Protein AF-K2CW86-F1 (afdb_monomer_lite)

Sequence (152 aa):
MSHNAYQLPVGRPKPGEPAALVVPKDLTIKNYIDAGSAIVAYAYAEHGSEETRLIAYYESNRFGAENMQTFEDMAYHAYSRMSTKYPTVAQTMADISDFVVVGAVTQDGIMFEDCPELQAWLNLRPGMPVRSEILSQKRKLAQLCQYGHNEP

Structure (mmCIF, N/CA/C/O backbone):
data_AF-K2CW86-F1
#
_entry.id   AF-K2CW86-F1
#
loop_
_atom_site.group_PDB
_atom_site.id
_atom_site.type_symbol
_atom_site.label_atom_id
_atom_site.label_alt_id
_atom_site.label_comp_id
_atom_site.label_asym_id
_atom_site.label_entity_id
_atom_site.label_seq_id
_atom_site.pdbx_PDB_ins_code
_atom_site.Cartn_x
_atom_site.Cartn_y
_atom_site.Cartn_z
_atom_site.occupancy
_atom_site.B_iso_or_equiv
_atom_site.auth_seq_id
_atom_site.auth_comp_id
_atom_site.auth_asym_id
_atom_site.auth_atom_id
_atom_site.pdbx_PDB_model_num
ATOM 1 N N . MET A 1 1 ? 17.337 17.280 3.580 1.00 33.91 1 MET A N 1
ATOM 2 C CA . MET A 1 1 ? 17.145 16.234 2.555 1.00 33.91 1 MET A CA 1
ATOM 3 C C . MET A 1 1 ? 16.833 14.945 3.296 1.00 33.91 1 MET A C 1
ATOM 5 O O . MET A 1 1 ? 17.746 14.359 3.869 1.00 33.91 1 MET A O 1
ATOM 9 N N . SER A 1 2 ? 15.548 14.600 3.430 1.00 36.62 2 SER A N 1
ATOM 10 C CA . SER A 1 2 ? 15.143 13.375 4.130 1.00 36.62 2 SER A CA 1
ATOM 11 C C . SER A 1 2 ? 15.567 12.180 3.283 1.00 36.62 2 SER A C 1
ATOM 13 O O . SER A 1 2 ? 15.188 12.094 2.116 1.00 36.62 2 SER A O 1
ATOM 15 N N . HIS A 1 3 ? 16.427 11.326 3.830 1.00 40.66 3 HIS A N 1
ATOM 16 C CA . HIS A 1 3 ? 16.796 10.068 3.196 1.00 40.66 3 HIS A CA 1
ATOM 17 C C . HIS A 1 3 ? 15.637 9.110 3.433 1.00 40.66 3 HIS A C 1
ATOM 19 O O . HIS A 1 3 ? 15.424 8.693 4.565 1.00 40.66 3 HIS A O 1
ATOM 25 N N . ASN A 1 4 ? 14.881 8.802 2.384 1.00 49.94 4 ASN A N 1
ATOM 26 C CA . ASN A 1 4 ? 13.846 7.782 2.446 1.00 49.94 4 ASN A CA 1
ATOM 27 C C . ASN A 1 4 ? 14.552 6.436 2.694 1.00 49.94 4 ASN A C 1
ATOM 29 O O . ASN A 1 4 ? 15.242 5.930 1.809 1.00 49.94 4 ASN A O 1
ATOM 33 N N . ALA A 1 5 ? 14.504 5.923 3.927 1.00 59.31 5 ALA A N 1
ATOM 34 C CA . ALA A 1 5 ? 15.320 4.780 4.354 1.00 59.31 5 ALA A CA 1
ATOM 35 C C . ALA A 1 5 ? 14.812 3.430 3.809 1.00 59.31 5 ALA A C 1
ATOM 37 O O . ALA A 1 5 ? 15.454 2.397 4.010 1.00 59.31 5 ALA A O 1
ATOM 38 N N . TYR A 1 6 ? 13.662 3.435 3.131 1.00 69.12 6 TYR A N 1
ATOM 39 C CA . TYR A 1 6 ? 12.981 2.255 2.615 1.00 69.12 6 TYR A CA 1
ATOM 40 C C . TYR A 1 6 ? 13.135 2.155 1.099 1.00 69.12 6 TYR A C 1
ATOM 42 O O . TYR A 1 6 ? 12.888 3.109 0.363 1.00 69.12 6 TYR A O 1
ATOM 50 N N . GLN A 1 7 ? 13.519 0.970 0.630 1.00 80.19 7 GLN A N 1
ATOM 51 C CA . GLN A 1 7 ? 13.660 0.676 -0.792 1.00 80.19 7 GLN A CA 1
ATOM 52 C C . GLN A 1 7 ? 12.425 -0.059 -1.315 1.00 80.19 7 GLN A C 1
ATOM 54 O O . GLN A 1 7 ? 11.802 -0.844 -0.598 1.00 80.19 7 GLN A O 1
ATOM 59 N N . LEU A 1 8 ? 12.092 0.168 -2.586 1.00 86.94 8 LEU A N 1
ATOM 60 C CA . LEU A 1 8 ? 11.104 -0.640 -3.290 1.00 86.94 8 LEU A CA 1
ATOM 61 C C . LEU A 1 8 ? 11.763 -1.975 -3.691 1.00 86.94 8 LEU A C 1
ATOM 63 O O . LEU A 1 8 ? 12.688 -1.953 -4.506 1.00 86.94 8 LEU A O 1
ATOM 67 N N . PRO A 1 9 ? 11.330 -3.128 -3.149 1.00 89.62 9 PRO A N 1
ATOM 68 C CA . PRO A 1 9 ? 11.939 -4.415 -3.480 1.00 89.62 9 PRO A CA 1
ATOM 69 C C . PRO A 1 9 ? 11.691 -4.767 -4.947 1.00 89.62 9 PRO A C 1
ATOM 71 O O . PRO A 1 9 ? 10.606 -4.510 -5.465 1.00 89.62 9 PRO A O 1
ATOM 74 N N . VAL A 1 10 ? 12.674 -5.372 -5.617 1.00 89.31 10 VAL A N 1
ATOM 75 C CA . VAL A 1 10 ? 12.537 -5.824 -7.010 1.00 89.31 10 VAL A CA 1
ATOM 76 C C . VAL A 1 10 ? 11.975 -7.241 -7.048 1.00 89.31 10 VAL A C 1
ATOM 78 O O . VAL A 1 10 ? 12.528 -8.161 -6.451 1.00 89.31 10 VAL A O 1
ATOM 81 N N . GLY A 1 11 ? 10.892 -7.425 -7.803 1.00 90.00 11 GLY A N 1
ATOM 82 C CA . GLY A 1 11 ? 10.179 -8.695 -7.890 1.00 90.00 11 GLY A CA 1
ATOM 83 C C . GLY A 1 11 ? 9.214 -8.920 -6.725 1.00 90.00 11 GLY A C 1
ATOM 84 O O . GLY A 1 11 ? 9.261 -8.250 -5.698 1.00 90.00 11 GLY A O 1
ATOM 85 N N . ARG A 1 12 ? 8.279 -9.858 -6.911 1.00 93.38 12 ARG A N 1
ATOM 86 C CA . ARG A 1 12 ? 7.240 -10.136 -5.911 1.00 93.38 12 ARG A CA 1
ATOM 87 C C . ARG A 1 12 ? 7.873 -10.718 -4.636 1.00 93.38 12 ARG A C 1
ATOM 89 O O . ARG A 1 12 ? 8.457 -11.799 -4.745 1.00 93.38 12 ARG A O 1
ATOM 96 N N . PRO A 1 13 ? 7.655 -10.109 -3.457 1.00 93.62 13 PRO A N 1
ATOM 97 C CA . PRO A 1 13 ? 8.101 -10.664 -2.185 1.00 93.62 13 PRO A CA 1
ATOM 98 C C . PRO A 1 13 ? 7.454 -12.022 -1.907 1.00 93.62 13 PRO A C 1
ATOM 100 O O . PRO A 1 13 ? 6.265 -12.217 -2.167 1.00 93.62 13 PRO A O 1
ATOM 103 N N . LYS A 1 14 ? 8.216 -12.963 -1.359 1.00 94.38 14 LYS A N 1
ATOM 104 C CA . LYS A 1 14 ? 7.710 -14.213 -0.771 1.00 94.38 14 LYS A CA 1
ATOM 105 C C . LYS A 1 14 ? 7.286 -13.989 0.688 1.00 94.38 14 LYS A C 1
ATOM 107 O O . LYS A 1 14 ? 7.627 -12.960 1.273 1.00 94.38 14 LYS A O 1
ATOM 112 N N . PRO A 1 15 ? 6.564 -14.936 1.319 1.00 91.81 15 PRO A N 1
ATOM 113 C CA . PRO A 1 15 ? 6.282 -14.850 2.750 1.00 91.81 15 PRO A CA 1
ATOM 114 C C . PRO A 1 15 ? 7.579 -14.692 3.558 1.00 91.81 15 PRO A C 1
ATOM 116 O O . PRO A 1 15 ? 8.519 -15.466 3.378 1.00 91.81 15 PRO A O 1
ATOM 119 N N . GLY A 1 16 ? 7.633 -13.663 4.405 1.00 87.94 16 GLY A N 1
ATOM 120 C CA . GLY A 1 16 ? 8.808 -13.295 5.202 1.00 87.94 16 GLY A CA 1
ATOM 121 C C . GLY A 1 16 ? 9.734 -12.260 4.549 1.00 87.94 16 GLY A C 1
ATOM 122 O O . GLY A 1 16 ? 10.459 -11.572 5.264 1.00 87.94 16 GLY A O 1
ATOM 123 N N . GLU A 1 17 ? 9.682 -12.082 3.226 1.00 91.62 17 GLU A N 1
ATOM 124 C CA . GLU A 1 17 ? 10.410 -11.014 2.527 1.00 91.62 17 GLU A CA 1
ATOM 125 C C . GLU A 1 17 ? 9.639 -9.684 2.625 1.00 91.62 17 GLU A C 1
ATOM 127 O O . GLU A 1 17 ? 8.403 -9.696 2.691 1.00 91.62 17 GLU A O 1
ATOM 132 N N . PRO A 1 18 ? 10.328 -8.530 2.654 1.00 92.38 18 PRO A N 1
ATOM 133 C CA . PRO A 1 18 ? 9.675 -7.232 2.777 1.00 92.38 18 PRO A CA 1
ATOM 134 C C . PRO A 1 18 ? 8.960 -6.808 1.492 1.00 92.38 18 PRO A C 1
ATOM 136 O O . PRO A 1 18 ? 9.463 -7.010 0.391 1.00 92.38 18 PRO A O 1
ATOM 139 N N . ALA A 1 19 ? 7.811 -6.154 1.653 1.00 95.06 19 ALA A N 1
ATOM 140 C CA . ALA A 1 19 ? 7.185 -5.302 0.646 1.00 95.06 19 ALA A CA 1
ATOM 141 C C . ALA A 1 19 ? 7.318 -3.833 1.068 1.00 95.06 19 ALA A C 1
ATOM 143 O O . ALA A 1 19 ? 7.332 -3.533 2.264 1.00 95.06 19 ALA A O 1
ATOM 144 N N . ALA A 1 20 ? 7.370 -2.911 0.110 1.00 95.56 20 ALA A N 1
ATOM 145 C CA . ALA A 1 20 ? 7.332 -1.487 0.426 1.00 95.56 20 ALA A CA 1
ATOM 146 C C . ALA A 1 20 ? 5.911 -1.073 0.808 1.00 95.56 20 ALA A C 1
ATOM 148 O O . ALA A 1 20 ? 4.955 -1.508 0.172 1.00 95.56 20 ALA A O 1
ATOM 149 N N . LEU A 1 21 ? 5.772 -0.202 1.801 1.00 95.06 21 LEU A N 1
ATOM 150 C CA . LEU A 1 21 ? 4.541 0.538 2.048 1.00 95.06 21 LEU A CA 1
ATOM 151 C C . LEU A 1 21 ? 4.618 1.846 1.259 1.00 95.06 21 LEU A C 1
ATOM 153 O O . LEU A 1 21 ? 5.601 2.582 1.381 1.00 95.06 21 LEU A O 1
ATOM 157 N N . VAL A 1 22 ? 3.602 2.130 0.449 1.00 94.69 22 VAL A N 1
ATOM 158 C CA . VAL A 1 22 ? 3.591 3.297 -0.438 1.00 94.69 22 VAL A CA 1
ATOM 159 C C . VAL A 1 22 ? 2.308 4.105 -0.294 1.00 94.69 22 VAL A C 1
ATOM 161 O O . VAL A 1 22 ? 1.274 3.581 0.111 1.00 94.69 22 VAL A O 1
ATOM 164 N N . VAL A 1 23 ? 2.365 5.381 -0.664 1.00 93.44 23 VAL A N 1
ATOM 165 C CA . VAL A 1 23 ? 1.186 6.247 -0.812 1.00 93.44 23 VAL A CA 1
ATOM 166 C C . VAL A 1 23 ? 1.238 6.996 -2.146 1.00 93.44 23 VAL A C 1
ATOM 168 O O . VAL A 1 23 ? 2.337 7.225 -2.661 1.00 93.44 23 VAL A O 1
ATOM 171 N N . PRO A 1 24 ? 0.089 7.380 -2.727 1.00 92.44 24 PRO A N 1
ATOM 172 C CA . PRO A 1 24 ? 0.050 8.239 -3.908 1.00 92.44 24 PRO A CA 1
ATOM 173 C C . PRO A 1 24 ? 0.716 9.596 -3.656 1.00 92.44 24 PRO A C 1
ATOM 175 O O . PRO A 1 24 ? 0.469 10.218 -2.624 1.00 92.44 24 PRO A O 1
ATOM 178 N N . LYS A 1 25 ? 1.501 10.093 -4.619 1.00 89.31 25 LYS A N 1
ATOM 179 C CA . LYS A 1 25 ? 1.936 11.503 -4.644 1.00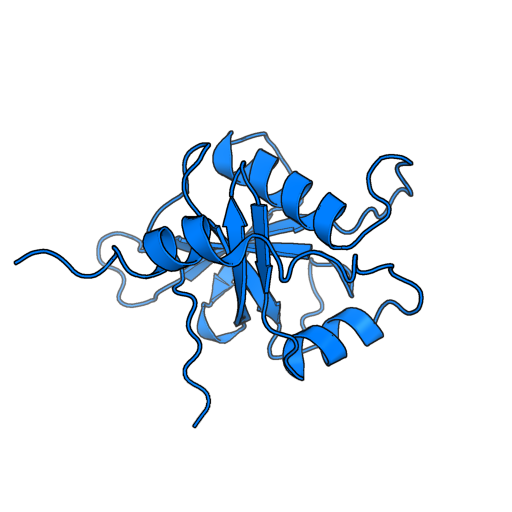 89.31 25 LYS A CA 1
ATOM 180 C C . LYS A 1 25 ? 0.776 12.427 -4.969 1.00 89.31 25 LYS A C 1
ATOM 182 O O . LYS A 1 25 ? 0.607 13.469 -4.342 1.00 89.31 25 LYS A O 1
ATOM 187 N N . ASP A 1 26 ? -0.003 12.037 -5.971 1.00 86.38 26 ASP A N 1
ATOM 188 C CA . ASP A 1 26 ? -1.206 12.745 -6.366 1.00 86.38 26 ASP A CA 1
ATOM 189 C C . ASP A 1 26 ? -2.416 12.132 -5.652 1.00 86.38 26 ASP A C 1
ATOM 191 O O . ASP A 1 26 ? -2.864 11.023 -5.948 1.00 86.38 26 ASP A O 1
ATOM 195 N N . LEU A 1 27 ? -2.967 12.879 -4.697 1.00 78.88 27 LEU A N 1
ATOM 196 C CA . LEU A 1 27 ? -4.158 12.487 -3.939 1.00 78.88 27 LEU A CA 1
ATOM 197 C C . LEU A 1 27 ? -5.430 12.458 -4.804 1.00 78.88 27 LEU A C 1
ATOM 199 O O . LEU A 1 27 ? -6.487 12.030 -4.340 1.00 78.88 27 LEU A O 1
ATOM 203 N N . THR A 1 28 ? -5.341 12.914 -6.055 1.00 69.81 28 THR A N 1
ATOM 204 C CA . THR A 1 28 ? -6.405 12.825 -7.050 1.00 69.81 28 THR A CA 1
ATOM 205 C C . THR A 1 28 ? -6.340 11.558 -7.896 1.00 69.81 28 THR A C 1
ATOM 207 O O . THR A 1 28 ? -7.193 11.427 -8.775 1.00 69.81 28 THR A O 1
ATOM 210 N N . ILE A 1 29 ? -5.414 10.611 -7.634 1.00 64.25 29 ILE A N 1
ATOM 211 C CA . ILE A 1 29 ? -5.429 9.277 -8.266 1.00 64.25 29 ILE A CA 1
ATOM 212 C C . ILE A 1 29 ? -6.825 8.676 -8.079 1.00 64.25 29 ILE A C 1
ATOM 214 O O . ILE A 1 29 ? -7.207 8.218 -7.005 1.00 64.25 29 ILE A O 1
ATOM 218 N N . LYS A 1 30 ? -7.625 8.746 -9.146 1.00 55.66 30 LYS A N 1
ATOM 219 C CA . LYS A 1 30 ? -9.082 8.645 -9.040 1.00 55.66 30 LYS A CA 1
ATOM 220 C C . LYS A 1 30 ? -9.678 7.327 -9.483 1.00 55.66 30 LYS A C 1
ATOM 222 O O . LYS A 1 30 ? -10.896 7.216 -9.449 1.00 55.66 30 LYS A O 1
ATOM 227 N N . ASN A 1 31 ? -8.892 6.332 -9.886 1.00 54.12 31 ASN A N 1
ATOM 228 C CA . ASN A 1 31 ? -9.506 5.261 -10.671 1.00 54.12 31 ASN A CA 1
ATOM 229 C C . ASN A 1 31 ? -9.679 3.904 -9.979 1.00 54.12 31 ASN A C 1
ATOM 231 O O . ASN A 1 31 ? -10.610 3.215 -10.377 1.00 54.12 31 ASN A O 1
ATOM 235 N N . TYR A 1 32 ? -8.921 3.517 -8.937 1.00 69.56 32 TYR A N 1
ATOM 236 C CA . TYR A 1 32 ? -9.083 2.154 -8.371 1.00 69.56 32 TYR A CA 1
ATOM 237 C C . TYR A 1 32 ? -8.793 1.962 -6.873 1.00 69.56 32 TYR A C 1
ATOM 239 O O . TYR A 1 32 ? -9.174 0.927 -6.331 1.00 69.56 32 TYR A O 1
ATOM 247 N N . ILE A 1 33 ? -8.138 2.909 -6.192 1.00 88.06 33 ILE A N 1
ATOM 248 C CA . ILE A 1 33 ? -7.745 2.749 -4.782 1.00 88.06 33 ILE A CA 1
ATOM 249 C C . ILE A 1 33 ? -8.566 3.712 -3.928 1.00 88.06 33 ILE A C 1
ATOM 251 O O . ILE A 1 33 ? -8.491 4.924 -4.120 1.00 88.06 33 ILE A O 1
ATOM 255 N N . ASP A 1 34 ? -9.348 3.178 -2.989 1.00 89.12 34 ASP A N 1
ATOM 256 C CA . ASP A 1 34 ? -10.130 4.007 -2.073 1.00 89.12 34 ASP A CA 1
ATOM 257 C C . ASP A 1 34 ? -9.192 4.863 -1.202 1.00 89.12 34 ASP A C 1
ATOM 259 O O . ASP A 1 34 ? -8.115 4.422 -0.784 1.00 89.12 34 ASP A O 1
ATOM 263 N N . ALA A 1 35 ? -9.609 6.087 -0.891 1.00 87.69 35 ALA A N 1
ATOM 264 C CA . ALA A 1 35 ? -8.827 6.995 -0.064 1.00 87.69 35 ALA A CA 1
ATOM 265 C C . ALA A 1 35 ? -8.515 6.399 1.323 1.00 87.69 35 ALA A C 1
ATOM 267 O O . ALA A 1 35 ? -9.374 5.785 1.964 1.00 87.69 35 ALA A O 1
ATOM 268 N N . GLY A 1 36 ? -7.276 6.577 1.788 1.00 86.94 36 GLY A N 1
ATOM 269 C CA . GLY A 1 36 ? -6.812 6.031 3.066 1.00 86.94 36 GLY A CA 1
ATOM 270 C C . GLY A 1 36 ? -6.655 4.504 3.091 1.00 86.94 36 GLY A C 1
ATOM 271 O O . GLY A 1 36 ? -6.571 3.924 4.173 1.00 86.94 36 GLY A O 1
ATOM 272 N N . SER A 1 37 ? -6.633 3.834 1.931 1.00 93.06 37 SER A N 1
ATOM 273 C CA . SER A 1 37 ? -6.244 2.417 1.838 1.00 93.06 37 SER A CA 1
ATOM 274 C C . SER A 1 37 ? -4.796 2.214 2.275 1.00 93.06 37 SER A C 1
ATOM 276 O O . SER A 1 37 ? -3.942 3.062 2.006 1.00 93.06 37 SER A O 1
ATOM 278 N N . ALA A 1 38 ? -4.490 1.057 2.856 1.00 95.06 38 ALA A N 1
ATOM 279 C CA . ALA A 1 38 ? -3.105 0.617 2.967 1.00 95.06 38 ALA A CA 1
ATOM 280 C C . ALA A 1 38 ? -2.648 0.037 1.626 1.00 95.06 38 ALA A C 1
ATOM 282 O O . ALA A 1 38 ? -3.356 -0.787 1.044 1.00 95.06 38 ALA A O 1
ATOM 283 N N . ILE A 1 39 ? -1.483 0.467 1.135 1.00 95.81 39 ILE A N 1
ATOM 284 C CA . ILE A 1 39 ? -0.954 0.071 -0.174 1.00 95.81 39 ILE A CA 1
ATOM 285 C C . ILE A 1 39 ? 0.457 -0.472 0.013 1.00 95.81 39 ILE A C 1
ATOM 287 O O . ILE A 1 39 ? 1.335 0.205 0.547 1.00 95.81 39 ILE A O 1
ATOM 291 N N . VAL A 1 40 ? 0.673 -1.694 -0.454 1.00 96.88 40 VAL A N 1
ATOM 292 C CA . VAL A 1 40 ? 1.972 -2.361 -0.417 1.00 96.88 40 VAL A CA 1
ATOM 293 C C . VAL A 1 40 ? 2.425 -2.639 -1.844 1.00 96.88 40 VAL A C 1
ATOM 295 O O . VAL A 1 40 ? 1.603 -2.987 -2.694 1.00 96.88 40 VAL A O 1
ATOM 298 N N . ALA A 1 41 ? 3.713 -2.484 -2.135 1.00 96.38 41 ALA A N 1
ATOM 299 C CA . ALA A 1 41 ? 4.226 -2.562 -3.496 1.00 96.38 41 ALA A CA 1
ATOM 300 C C . ALA A 1 41 ? 5.595 -3.247 -3.610 1.00 96.38 41 ALA A C 1
ATOM 302 O O . ALA A 1 41 ? 6.378 -3.309 -2.660 1.00 96.38 41 ALA A O 1
ATOM 303 N N . TYR A 1 42 ? 5.875 -3.725 -4.821 1.00 94.94 42 TYR A N 1
ATOM 304 C CA . TYR A 1 42 ? 7.201 -4.125 -5.285 1.00 94.94 42 TYR A CA 1
ATOM 305 C C . TYR A 1 42 ? 7.431 -3.633 -6.717 1.00 94.94 42 TYR A C 1
ATOM 307 O O . TYR A 1 42 ? 6.477 -3.453 -7.478 1.00 94.94 42 TYR A O 1
ATOM 315 N N . ALA A 1 43 ? 8.690 -3.422 -7.088 1.00 92.44 43 ALA A N 1
ATOM 316 C CA . ALA A 1 43 ? 9.095 -3.024 -8.424 1.00 92.44 43 ALA A CA 1
ATOM 317 C C . ALA A 1 43 ? 8.964 -4.209 -9.382 1.00 92.44 43 ALA A C 1
ATOM 319 O O . ALA A 1 43 ? 9.468 -5.307 -9.128 1.00 92.44 43 ALA A O 1
ATOM 320 N N . TYR A 1 44 ? 8.308 -3.975 -10.507 1.00 87.94 44 TYR A N 1
ATOM 321 C CA . TYR A 1 44 ? 8.244 -4.899 -11.620 1.00 87.94 44 TYR A CA 1
ATOM 322 C C . TYR A 1 44 ? 9.062 -4.323 -12.769 1.00 87.94 44 TYR A C 1
ATOM 324 O O . TYR A 1 44 ? 8.667 -3.345 -13.402 1.00 87.94 44 TYR A O 1
ATOM 332 N N . ALA A 1 45 ? 10.216 -4.941 -13.008 1.00 78.06 45 ALA A N 1
ATOM 333 C CA . ALA A 1 45 ? 11.013 -4.700 -14.195 1.00 78.06 45 ALA A CA 1
ATOM 334 C C . ALA A 1 45 ? 10.605 -5.730 -15.251 1.00 78.06 45 ALA A C 1
ATOM 336 O O . ALA A 1 45 ? 10.843 -6.930 -15.089 1.00 78.06 45 ALA A O 1
ATOM 337 N N . GLU A 1 46 ? 9.958 -5.268 -16.317 1.00 72.62 46 GLU A N 1
ATOM 338 C CA . GLU A 1 46 ? 9.761 -6.098 -17.498 1.00 72.62 46 GLU A CA 1
ATOM 339 C C . GLU A 1 46 ? 11.097 -6.241 -18.233 1.00 72.62 46 GLU A C 1
ATOM 341 O O . GLU A 1 46 ? 11.841 -5.273 -18.399 1.00 72.62 46 GLU A O 1
ATOM 346 N N . HIS A 1 47 ? 11.432 -7.461 -18.647 1.00 71.06 47 HIS A N 1
ATOM 347 C CA . HIS A 1 47 ? 12.707 -7.727 -19.301 1.00 71.06 47 HIS A CA 1
ATOM 348 C C . HIS A 1 47 ? 12.818 -6.931 -20.613 1.00 71.06 47 HIS A C 1
ATOM 350 O O . HIS A 1 47 ? 12.053 -7.167 -21.546 1.00 71.06 47 HIS A O 1
ATOM 356 N N . GLY A 1 48 ? 13.789 -6.016 -20.690 1.00 66.56 48 GLY A N 1
ATOM 357 C CA . GLY A 1 48 ? 14.006 -5.147 -21.853 1.00 66.56 48 GLY A CA 1
ATOM 358 C C . GLY A 1 48 ? 13.234 -3.822 -21.832 1.00 66.56 48 GLY A C 1
ATOM 359 O O . GLY A 1 48 ? 13.292 -3.094 -22.819 1.00 66.56 48 GLY A O 1
ATOM 360 N N . SER A 1 49 ? 12.540 -3.497 -20.737 1.00 72.31 49 SER A N 1
ATOM 361 C CA . SER A 1 49 ? 11.923 -2.184 -20.522 1.00 72.31 49 SER A CA 1
ATOM 362 C C . SER A 1 49 ? 12.851 -1.261 -19.731 1.00 72.31 49 SER A C 1
ATOM 364 O O . SER A 1 49 ? 13.420 -1.671 -18.720 1.00 72.31 49 SER A O 1
ATOM 366 N N . GLU A 1 50 ? 12.962 -0.001 -20.156 1.00 69.94 50 GLU A N 1
ATOM 367 C CA . GLU A 1 50 ? 13.568 1.069 -19.346 1.00 69.94 50 GLU A CA 1
ATOM 368 C C . GLU A 1 50 ? 12.577 1.642 -18.314 1.00 69.94 50 GLU A C 1
ATOM 370 O O . GLU A 1 50 ? 12.979 2.279 -17.340 1.00 69.94 50 GLU A O 1
ATOM 375 N N . GLU A 1 51 ? 11.274 1.391 -18.487 1.00 71.69 51 GLU A N 1
ATOM 376 C CA . GLU A 1 51 ? 10.240 1.827 -17.550 1.00 71.69 51 GLU A CA 1
ATOM 377 C C . GLU A 1 51 ? 10.209 0.921 -16.317 1.00 71.69 51 GLU A C 1
ATOM 379 O O . GLU A 1 51 ? 9.916 -0.277 -16.405 1.00 71.69 51 GLU A O 1
ATOM 384 N N . THR A 1 52 ? 10.441 1.516 -15.147 1.00 78.00 52 THR A N 1
ATOM 385 C CA . THR A 1 52 ? 10.239 0.846 -13.861 1.00 78.00 52 THR A CA 1
ATOM 386 C C . THR A 1 52 ? 8.794 1.032 -13.417 1.00 78.00 52 THR A C 1
ATOM 388 O O . THR A 1 52 ? 8.378 2.128 -13.047 1.00 78.00 52 THR A O 1
ATOM 391 N N . ARG A 1 53 ? 8.025 -0.057 -13.421 1.00 90.00 53 ARG A N 1
ATOM 392 C CA . ARG A 1 53 ? 6.660 -0.079 -12.884 1.00 90.00 53 ARG A CA 1
ATOM 393 C C . ARG A 1 53 ? 6.660 -0.665 -11.485 1.00 90.00 53 ARG A C 1
ATOM 395 O O . ARG A 1 53 ? 7.606 -1.336 -11.074 1.00 90.00 53 ARG A O 1
ATOM 402 N N . LEU A 1 54 ? 5.572 -0.460 -10.758 1.00 91.62 54 LEU A N 1
ATOM 403 C CA . LEU A 1 54 ? 5.293 -1.197 -9.536 1.00 91.62 54 LEU A CA 1
ATOM 404 C C . LEU A 1 54 ? 4.022 -2.023 -9.674 1.00 91.62 54 LEU A C 1
ATOM 406 O O . LEU A 1 54 ? 3.113 -1.695 -10.438 1.00 91.62 54 LEU A O 1
ATOM 410 N N . ILE A 1 55 ? 3.968 -3.107 -8.909 1.00 94.62 55 ILE A N 1
ATOM 411 C CA . ILE A 1 55 ? 2.736 -3.839 -8.647 1.00 94.62 55 ILE A CA 1
ATOM 412 C C . ILE A 1 55 ? 2.312 -3.501 -7.226 1.00 94.62 55 ILE A C 1
ATOM 414 O O . ILE A 1 55 ? 3.008 -3.846 -6.271 1.00 94.62 55 ILE A O 1
ATOM 418 N N . ALA A 1 56 ? 1.165 -2.842 -7.104 1.00 94.88 56 ALA A N 1
ATOM 419 C CA . ALA A 1 56 ? 0.560 -2.467 -5.838 1.00 94.88 56 ALA A CA 1
ATOM 420 C C . ALA A 1 56 ? -0.581 -3.423 -5.485 1.00 94.88 56 ALA A C 1
ATOM 422 O O . ALA A 1 56 ? -1.437 -3.721 -6.318 1.00 94.88 56 ALA A O 1
ATOM 423 N N . TYR A 1 57 ? -0.613 -3.862 -4.233 1.00 96.62 57 TYR A N 1
ATOM 424 C CA . TYR A 1 57 ? -1.758 -4.503 -3.595 1.00 96.62 57 TYR A CA 1
ATOM 425 C C . TYR A 1 57 ? -2.296 -3.538 -2.550 1.00 96.62 57 TYR A C 1
ATOM 427 O O . TYR A 1 57 ? -1.518 -2.856 -1.883 1.00 96.62 57 TYR A O 1
ATOM 435 N N . TYR A 1 58 ? -3.613 -3.477 -2.398 1.00 95.56 58 TYR A N 1
ATOM 436 C CA . TYR A 1 58 ? -4.228 -2.527 -1.481 1.00 95.56 58 TYR A CA 1
ATOM 437 C C . TYR A 1 58 ? -5.424 -3.122 -0.748 1.00 95.56 58 TYR A C 1
ATOM 439 O O . TYR A 1 58 ? -6.056 -4.072 -1.212 1.00 95.56 58 TYR A O 1
ATOM 447 N N . GLU A 1 59 ? -5.713 -2.570 0.425 1.00 94.69 59 GLU A N 1
ATOM 448 C CA . GLU A 1 59 ? -6.884 -2.916 1.221 1.00 94.69 59 GLU A CA 1
ATOM 449 C C . GLU A 1 59 ? -7.457 -1.649 1.855 1.00 94.69 59 GLU A C 1
ATOM 451 O O . GLU A 1 59 ? -6.732 -0.835 2.431 1.00 94.69 59 GLU A O 1
ATOM 456 N N . SER A 1 60 ? -8.768 -1.483 1.703 1.00 90.00 60 SER A N 1
ATOM 457 C CA . SER A 1 60 ? -9.519 -0.319 2.171 1.00 90.00 60 SER A CA 1
ATOM 458 C C . SER A 1 60 ? -10.551 -0.692 3.225 1.00 90.00 60 SER A C 1
ATOM 460 O O . SER A 1 60 ? -11.218 0.182 3.773 1.00 90.00 60 SER A O 1
ATOM 462 N N . ASN A 1 61 ? -10.740 -1.979 3.509 1.00 87.69 61 ASN A N 1
ATOM 463 C CA . ASN A 1 61 ? -11.847 -2.452 4.323 1.00 87.69 61 ASN A CA 1
ATOM 464 C C . ASN A 1 61 ? -13.200 -1.836 3.892 1.00 87.69 61 ASN A C 1
ATOM 466 O O . ASN A 1 61 ? -14.007 -1.409 4.721 1.00 87.69 61 ASN A O 1
ATOM 470 N N . ARG A 1 62 ? -13.443 -1.741 2.577 1.00 83.19 62 ARG A N 1
ATOM 471 C CA . ARG A 1 62 ? -14.647 -1.111 2.002 1.00 83.19 62 ARG A CA 1
ATOM 472 C C . ARG A 1 62 ? -15.959 -1.681 2.548 1.00 83.19 62 ARG A C 1
ATOM 474 O O . ARG A 1 62 ? -16.966 -0.982 2.578 1.00 83.19 62 ARG A O 1
ATOM 481 N N . PHE A 1 63 ? -15.943 -2.947 2.960 1.00 84.19 63 PHE A N 1
ATOM 482 C CA . PHE A 1 63 ? -17.114 -3.680 3.443 1.00 84.19 63 PHE A CA 1
ATOM 483 C C . PHE A 1 63 ? -17.208 -3.770 4.975 1.00 84.19 63 PHE A C 1
ATOM 485 O O . PHE A 1 63 ? -18.123 -4.417 5.473 1.00 84.19 63 PHE A O 1
ATOM 492 N N . GLY A 1 64 ? -16.303 -3.129 5.725 1.00 81.88 64 GLY A N 1
ATOM 493 C CA . GLY A 1 64 ? -16.398 -3.039 7.186 1.00 81.88 64 GLY A CA 1
ATOM 494 C C . GLY A 1 64 ? -16.143 -4.353 7.932 1.00 81.88 64 GLY A C 1
ATOM 495 O O . GLY A 1 64 ? -16.787 -4.624 8.938 1.00 81.88 64 GLY A O 1
ATOM 496 N N . ALA A 1 65 ? -15.209 -5.173 7.455 1.00 83.94 65 ALA A N 1
ATOM 497 C CA . ALA A 1 65 ? -14.773 -6.387 8.129 1.00 83.94 65 ALA A CA 1
ATOM 498 C C . ALA A 1 65 ? -14.213 -6.085 9.532 1.00 83.94 65 ALA A C 1
ATOM 500 O O . ALA A 1 65 ? -13.330 -5.238 9.703 1.00 83.94 65 ALA A O 1
ATOM 501 N N . GLU A 1 66 ? -14.706 -6.813 10.536 1.00 85.56 66 GLU A N 1
ATOM 502 C CA . GLU A 1 66 ? -14.370 -6.621 11.956 1.00 85.56 66 GLU A CA 1
ATOM 503 C C . GLU A 1 66 ? -12.894 -6.888 12.279 1.00 85.56 66 GLU A C 1
ATOM 505 O O . GLU A 1 66 ? -12.368 -6.361 13.250 1.00 85.56 66 GLU A O 1
ATOM 510 N N . ASN A 1 67 ? -12.199 -7.667 11.449 1.00 82.62 67 ASN A N 1
ATOM 511 C CA . ASN A 1 67 ? -10.788 -8.012 11.625 1.00 82.62 67 ASN A CA 1
ATOM 512 C C . ASN A 1 67 ? -9.810 -7.034 10.941 1.00 82.62 67 ASN A C 1
ATOM 514 O O . ASN A 1 67 ? -8.608 -7.276 10.972 1.00 82.62 67 ASN A O 1
ATOM 518 N N . MET A 1 68 ? -10.304 -5.966 10.301 1.00 87.19 68 MET A N 1
ATOM 519 C CA . MET A 1 68 ? -9.493 -4.960 9.597 1.00 87.19 68 MET A CA 1
ATOM 520 C C . MET A 1 68 ? -9.799 -3.550 10.106 1.00 87.19 68 MET A C 1
ATOM 522 O O . MET A 1 68 ? -10.408 -2.741 9.407 1.00 87.19 68 MET A O 1
ATOM 526 N N . GLN A 1 69 ? -9.428 -3.264 11.352 1.00 87.38 69 GLN A N 1
ATOM 527 C CA . GLN A 1 69 ? -9.859 -2.039 12.037 1.00 87.38 69 GLN A CA 1
ATOM 528 C C . GLN A 1 69 ? -8.807 -0.937 12.031 1.00 87.38 69 GLN A C 1
ATOM 530 O O . GLN A 1 69 ? -9.156 0.219 12.248 1.00 87.38 69 GLN A O 1
ATOM 535 N N . THR A 1 70 ? -7.538 -1.268 11.788 1.00 89.62 70 THR A N 1
ATOM 536 C CA . THR A 1 70 ? -6.453 -0.281 11.738 1.00 89.62 70 THR A CA 1
ATOM 537 C C . THR A 1 70 ? -5.756 -0.263 10.383 1.00 89.62 70 THR A C 1
ATOM 539 O O . THR A 1 70 ? -5.869 -1.198 9.583 1.00 89.62 70 THR A O 1
ATOM 542 N N . PHE A 1 71 ? -5.002 0.805 10.121 1.00 90.50 71 PHE A N 1
ATOM 543 C CA . PHE A 1 71 ? -4.166 0.910 8.925 1.00 90.50 71 PHE A CA 1
ATOM 544 C C . PHE A 1 71 ? -3.186 -0.267 8.794 1.00 90.50 71 PHE A C 1
ATOM 546 O O . PHE A 1 71 ? -2.996 -0.810 7.706 1.00 90.50 71 PHE A O 1
ATOM 553 N N . GLU A 1 72 ? -2.617 -0.718 9.911 1.00 90.81 72 GLU A N 1
ATOM 554 C CA . GLU A 1 72 ? -1.721 -1.871 9.961 1.00 90.81 72 GLU A CA 1
ATOM 555 C C . GLU A 1 72 ? -2.438 -3.171 9.601 1.00 90.81 72 GLU A C 1
ATOM 557 O O . GLU A 1 72 ? -1.888 -3.956 8.833 1.00 90.81 72 GLU A O 1
ATOM 562 N N . ASP A 1 73 ? -3.660 -3.397 10.099 1.00 92.06 73 ASP A N 1
ATOM 563 C CA . ASP A 1 73 ? -4.432 -4.596 9.748 1.00 92.06 73 ASP A CA 1
ATOM 564 C C . ASP A 1 73 ? -4.662 -4.656 8.227 1.00 92.06 73 ASP A C 1
ATOM 566 O O . ASP A 1 73 ? -4.444 -5.694 7.596 1.00 92.06 73 ASP A O 1
ATOM 570 N N . MET A 1 74 ? -5.020 -3.521 7.612 1.00 94.06 74 MET A N 1
ATOM 571 C CA . MET A 1 74 ? -5.165 -3.416 6.155 1.00 94.06 74 MET A CA 1
ATOM 572 C C . MET A 1 74 ? -3.837 -3.679 5.426 1.00 94.06 74 MET A C 1
ATOM 574 O O . MET A 1 74 ? -3.808 -4.427 4.446 1.00 94.06 74 MET A O 1
ATOM 578 N N . ALA A 1 75 ? -2.724 -3.118 5.911 1.00 95.31 75 ALA A N 1
ATOM 579 C CA . ALA A 1 75 ? -1.402 -3.317 5.318 1.00 95.31 75 ALA A CA 1
ATOM 580 C C . ALA A 1 75 ? -0.957 -4.788 5.375 1.00 95.31 75 ALA A C 1
ATOM 582 O O . ALA A 1 75 ? -0.475 -5.324 4.375 1.00 95.31 75 ALA A O 1
ATOM 583 N N . TYR A 1 76 ? -1.174 -5.471 6.505 1.00 94.31 76 TYR A N 1
ATOM 584 C CA . TYR A 1 76 ? -0.900 -6.903 6.639 1.00 94.31 76 TYR A CA 1
ATOM 585 C C . TYR A 1 76 ? -1.766 -7.742 5.704 1.00 94.31 76 TYR A C 1
ATOM 587 O O . TYR A 1 76 ? -1.266 -8.688 5.093 1.00 94.31 76 TYR A O 1
ATOM 595 N N . HIS A 1 77 ? -3.045 -7.398 5.546 1.00 94.94 77 HIS A N 1
ATOM 596 C CA . HIS A 1 77 ? -3.924 -8.095 4.612 1.00 94.94 77 HIS A CA 1
ATOM 597 C C . HIS A 1 77 ? -3.473 -7.930 3.157 1.00 94.94 77 HIS A C 1
ATOM 599 O O . HIS A 1 77 ? -3.395 -8.921 2.423 1.00 94.94 77 HIS A O 1
ATOM 605 N N . ALA A 1 78 ? -3.115 -6.712 2.744 1.00 96.50 78 ALA A N 1
ATOM 606 C CA . ALA A 1 78 ? -2.574 -6.457 1.413 1.00 96.50 78 ALA A CA 1
ATOM 607 C C . ALA A 1 78 ? -1.246 -7.211 1.188 1.00 96.50 78 ALA A C 1
ATOM 609 O O . ALA A 1 78 ? -1.079 -7.881 0.164 1.00 96.50 78 ALA A O 1
ATOM 610 N N . TYR A 1 79 ? -0.340 -7.195 2.175 1.00 96.88 79 TYR A N 1
ATOM 611 C CA . TYR A 1 79 ? 0.933 -7.929 2.142 1.00 96.88 79 TYR A CA 1
ATOM 612 C C . TYR A 1 79 ? 0.743 -9.444 2.063 1.00 96.88 79 TYR A C 1
ATOM 614 O O . TYR A 1 79 ? 1.401 -10.121 1.270 1.00 96.88 79 TYR A O 1
ATOM 622 N N . SER A 1 80 ? -0.170 -9.994 2.861 1.00 95.50 80 SER A N 1
ATOM 623 C CA . SER A 1 80 ? -0.469 -11.423 2.863 1.00 95.50 80 SER A CA 1
ATOM 624 C C . SER A 1 80 ? -0.941 -11.877 1.481 1.00 95.50 80 SER A C 1
ATOM 626 O O . SER A 1 80 ? -0.427 -12.862 0.948 1.00 95.50 80 SER A O 1
ATOM 628 N N . ARG A 1 81 ? -1.837 -11.114 0.837 1.00 96.12 81 ARG A N 1
ATOM 629 C CA . ARG A 1 81 ? -2.300 -11.418 -0.527 1.00 96.12 81 ARG A CA 1
ATOM 630 C C . ARG A 1 81 ? -1.168 -11.354 -1.550 1.00 96.12 81 ARG A C 1
ATOM 632 O O . ARG A 1 81 ? -1.042 -12.262 -2.372 1.00 96.12 81 ARG A O 1
ATOM 639 N N . MET A 1 82 ? -0.333 -10.317 -1.478 1.00 96.69 82 MET A N 1
ATOM 640 C CA . MET A 1 82 ? 0.832 -10.158 -2.349 1.00 96.69 82 MET A CA 1
ATOM 641 C C . MET A 1 82 ? 1.799 -11.339 -2.222 1.00 96.69 82 MET A C 1
ATOM 643 O O . MET A 1 82 ? 2.129 -11.972 -3.226 1.00 96.69 82 MET A O 1
ATOM 647 N N . SER A 1 83 ? 2.234 -11.641 -0.998 1.00 96.25 83 SER A N 1
ATOM 648 C CA . SER A 1 83 ? 3.290 -12.623 -0.729 1.00 96.25 83 SER A CA 1
ATOM 649 C C . SER A 1 83 ? 2.867 -14.060 -1.029 1.00 96.25 83 SER A C 1
ATOM 651 O O . SER A 1 83 ? 3.671 -14.872 -1.486 1.00 96.25 83 SER A O 1
ATOM 653 N N . THR A 1 84 ? 1.584 -14.372 -0.846 1.00 95.12 84 THR A N 1
ATOM 654 C CA . THR A 1 84 ? 1.026 -15.710 -1.100 1.00 95.12 84 THR A CA 1
ATOM 655 C C . THR A 1 84 ? 0.440 -15.882 -2.501 1.00 95.12 84 THR A C 1
ATOM 657 O O . THR A 1 84 ? -0.001 -16.978 -2.843 1.00 95.12 84 THR A O 1
ATOM 660 N N . LYS A 1 85 ? 0.446 -14.831 -3.336 1.00 92.62 85 LYS A N 1
ATOM 661 C CA . LYS A 1 85 ? -0.244 -14.797 -4.641 1.00 92.62 85 LYS A CA 1
ATOM 662 C C . LYS A 1 85 ? -1.738 -15.123 -4.529 1.00 92.62 85 LYS A C 1
ATOM 664 O O . LYS A 1 85 ? -2.310 -15.734 -5.433 1.00 92.62 85 LYS A O 1
ATOM 669 N N . TYR A 1 86 ? -2.369 -14.723 -3.428 1.00 91.56 86 TYR A N 1
ATOM 670 C CA . TYR A 1 86 ? -3.800 -14.922 -3.251 1.00 91.56 86 TYR A CA 1
ATOM 671 C C . TYR A 1 86 ? -4.574 -14.107 -4.305 1.00 91.56 86 TYR A C 1
ATOM 673 O O . TYR A 1 86 ? -4.315 -12.904 -4.438 1.00 91.56 86 TYR A O 1
ATOM 681 N N . PRO A 1 87 ? -5.514 -14.713 -5.055 1.00 91.00 87 PRO A N 1
ATOM 682 C CA . PRO A 1 87 ? -6.303 -13.997 -6.053 1.00 91.00 87 PRO A CA 1
ATOM 683 C C . PRO A 1 87 ? -7.068 -12.817 -5.444 1.00 91.00 87 PRO A C 1
ATOM 685 O O . PRO A 1 87 ? -7.795 -12.967 -4.464 1.00 91.00 87 PRO A O 1
ATOM 688 N N . THR A 1 88 ? -6.922 -11.631 -6.032 1.00 91.31 88 THR A N 1
ATOM 689 C CA . THR A 1 88 ? -7.599 -10.415 -5.571 1.00 91.31 88 THR A CA 1
ATOM 690 C C . THR A 1 88 ? -7.829 -9.453 -6.727 1.00 91.31 88 THR A C 1
ATOM 692 O O . THR A 1 88 ? -7.008 -9.359 -7.636 1.00 91.31 88 THR A O 1
ATOM 695 N N . VAL A 1 89 ? -8.941 -8.721 -6.675 1.00 90.56 89 VAL A N 1
ATOM 696 C CA . VAL A 1 89 ? -9.198 -7.579 -7.568 1.00 90.56 89 VAL A CA 1
ATOM 697 C C . VAL A 1 89 ? -8.533 -6.296 -7.062 1.00 90.56 89 VAL A C 1
ATOM 699 O O . VAL A 1 89 ? -8.338 -5.363 -7.829 1.00 90.56 89 VAL A O 1
ATOM 702 N N . ALA A 1 90 ? -8.148 -6.259 -5.782 1.00 92.50 90 ALA A N 1
ATOM 703 C CA . ALA A 1 90 ? -7.472 -5.131 -5.147 1.00 92.50 90 ALA A CA 1
ATOM 704 C C . ALA A 1 90 ? -5.953 -5.171 -5.407 1.00 92.50 90 ALA A C 1
ATOM 706 O O . ALA A 1 90 ? -5.134 -5.312 -4.495 1.00 92.50 90 ALA A O 1
ATOM 707 N N . GLN A 1 91 ? -5.596 -5.141 -6.690 1.00 93.69 91 GLN A N 1
ATOM 708 C CA . GLN A 1 91 ? -4.229 -5.116 -7.195 1.00 93.69 91 GLN A CA 1
ATOM 709 C C . GLN A 1 91 ? -4.188 -4.238 -8.450 1.00 93.69 91 GLN A C 1
ATOM 711 O O . GLN A 1 91 ? -5.119 -4.256 -9.251 1.00 93.69 91 GLN A O 1
ATOM 716 N N . THR A 1 92 ? -3.111 -3.479 -8.647 1.00 92.88 92 THR A N 1
ATOM 717 C CA . THR A 1 92 ? -2.888 -2.715 -9.882 1.00 92.88 92 THR A CA 1
ATOM 718 C C . THR A 1 92 ? -1.411 -2.673 -10.257 1.00 92.88 92 THR A C 1
ATOM 720 O O . THR A 1 92 ? -0.537 -2.822 -9.403 1.00 92.88 92 THR A O 1
ATOM 723 N N . MET A 1 93 ? -1.136 -2.457 -11.540 1.00 91.81 93 MET A N 1
ATOM 724 C CA . MET A 1 93 ? 0.173 -2.028 -12.026 1.00 91.81 93 MET A CA 1
ATOM 725 C C . MET A 1 93 ? 0.138 -0.510 -12.216 1.00 91.81 93 MET A C 1
ATOM 727 O O . MET A 1 93 ? -0.860 0.008 -12.717 1.00 91.81 93 MET A O 1
ATOM 731 N N . ALA A 1 94 ? 1.189 0.191 -11.804 1.00 89.75 94 ALA A N 1
ATOM 732 C CA . ALA A 1 94 ? 1.282 1.644 -11.924 1.00 89.75 94 ALA A CA 1
ATOM 733 C C . ALA A 1 94 ? 2.734 2.102 -12.116 1.00 89.75 94 ALA A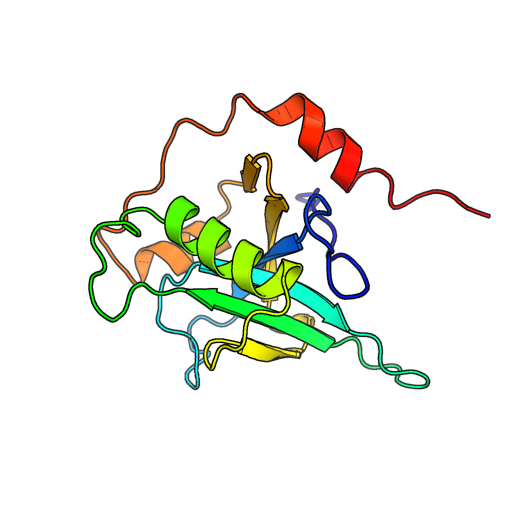 C 1
ATOM 735 O O . ALA A 1 94 ? 3.664 1.309 -11.936 1.00 89.75 94 ALA A O 1
ATOM 736 N N . ASP A 1 95 ? 2.920 3.365 -12.492 1.00 89.06 95 ASP A N 1
ATOM 737 C CA . ASP A 1 95 ? 4.245 3.969 -12.596 1.00 89.06 95 ASP A CA 1
ATOM 738 C C . ASP A 1 95 ? 4.824 4.193 -11.191 1.00 89.06 95 ASP A C 1
ATOM 740 O O . ASP A 1 95 ? 4.119 4.607 -10.269 1.00 89.06 95 ASP A O 1
ATOM 744 N N . ILE A 1 96 ? 6.114 3.906 -11.001 1.00 88.12 96 ILE A N 1
ATOM 745 C CA . ILE A 1 96 ? 6.777 4.140 -9.713 1.00 88.12 96 ILE A CA 1
ATOM 746 C C . ILE A 1 96 ? 6.767 5.626 -9.325 1.00 88.12 96 ILE A C 1
ATOM 748 O O . ILE A 1 96 ? 6.724 5.966 -8.141 1.00 88.12 96 ILE A O 1
ATOM 752 N N . SER A 1 97 ? 6.790 6.519 -10.314 1.00 88.19 97 SER A N 1
ATOM 753 C CA . SER A 1 97 ? 6.823 7.963 -10.114 1.00 88.19 97 SER A CA 1
ATOM 754 C C . SER A 1 97 ? 5.536 8.515 -9.503 1.00 88.19 97 SER A C 1
ATOM 756 O O . SER A 1 97 ? 5.614 9.561 -8.857 1.00 88.19 97 SER A O 1
ATOM 758 N N . ASP A 1 98 ? 4.420 7.786 -9.578 1.00 89.44 98 ASP A N 1
ATOM 759 C CA . ASP A 1 98 ? 3.130 8.158 -8.985 1.00 89.44 98 ASP A CA 1
ATOM 760 C C . ASP A 1 98 ? 3.074 7.947 -7.462 1.00 89.44 98 ASP A C 1
ATOM 762 O O . ASP A 1 98 ? 2.137 8.406 -6.802 1.00 89.44 98 ASP A O 1
ATOM 766 N N . PHE A 1 99 ? 4.069 7.271 -6.877 1.00 91.75 99 PHE A N 1
ATOM 767 C CA . PHE A 1 99 ? 4.055 6.848 -5.477 1.00 91.75 99 PHE A CA 1
ATOM 768 C C . PHE A 1 99 ? 5.275 7.331 -4.691 1.00 91.75 99 PHE A C 1
ATOM 770 O O . PHE A 1 99 ? 6.357 7.580 -5.230 1.00 91.75 99 PHE A O 1
ATOM 777 N N . VAL A 1 100 ? 5.096 7.446 -3.376 1.00 92.00 100 VAL A N 1
ATOM 778 C CA . VAL A 1 100 ? 6.163 7.658 -2.392 1.00 92.00 100 VAL A CA 1
ATOM 779 C C . VAL A 1 100 ? 6.245 6.429 -1.506 1.00 92.00 100 VAL A C 1
ATOM 781 O O . VAL A 1 100 ? 5.226 5.973 -0.991 1.00 92.00 100 VAL A O 1
ATOM 784 N N . VAL A 1 101 ? 7.453 5.902 -1.309 1.00 93.06 101 VAL A N 1
ATOM 785 C CA . VAL A 1 101 ? 7.699 4.891 -0.278 1.00 93.06 101 VAL A CA 1
ATOM 786 C C . VAL A 1 101 ? 7.673 5.583 1.078 1.00 93.06 101 VAL A C 1
ATOM 788 O O . VAL A 1 101 ? 8.357 6.580 1.273 1.00 93.06 101 VAL A O 1
ATOM 791 N N . VAL A 1 102 ? 6.867 5.070 1.998 1.00 92.06 102 VAL A N 1
ATOM 792 C CA . VAL A 1 102 ? 6.707 5.624 3.352 1.00 92.06 102 VAL A CA 1
ATOM 793 C C . VAL A 1 102 ? 7.069 4.610 4.433 1.00 92.06 102 VAL A C 1
ATOM 795 O O . VAL A 1 102 ? 7.060 4.933 5.615 1.00 92.06 102 VAL A O 1
ATOM 798 N N . GLY A 1 103 ? 7.378 3.372 4.047 1.00 92.62 103 GLY A N 1
ATOM 799 C CA . GLY A 1 103 ? 7.663 2.298 4.982 1.00 92.62 103 GLY A CA 1
ATOM 800 C C . GLY A 1 103 ? 7.909 0.953 4.314 1.00 92.62 103 GLY A C 1
ATOM 801 O O . GLY A 1 103 ? 8.072 0.851 3.098 1.00 92.62 103 GLY A O 1
ATOM 802 N N . ALA A 1 104 ? 7.877 -0.099 5.123 1.00 92.44 104 ALA A N 1
ATOM 803 C CA . ALA A 1 104 ? 7.958 -1.487 4.704 1.00 92.44 104 ALA A CA 1
ATOM 804 C C . ALA A 1 104 ? 7.088 -2.385 5.594 1.00 92.44 104 ALA A C 1
ATOM 806 O O . ALA A 1 104 ? 6.845 -2.093 6.765 1.00 92.44 104 ALA A O 1
ATOM 807 N N . VAL A 1 105 ? 6.651 -3.513 5.046 1.00 92.75 105 VAL A N 1
ATOM 808 C CA . VAL A 1 105 ? 5.880 -4.540 5.751 1.00 92.75 105 VAL A CA 1
ATOM 809 C C . VAL A 1 105 ? 6.454 -5.925 5.465 1.00 92.75 105 VAL A C 1
ATOM 811 O O . VAL A 1 105 ? 6.907 -6.208 4.359 1.00 92.75 105 VAL A O 1
ATOM 814 N N . THR A 1 106 ? 6.439 -6.792 6.469 1.00 91.06 106 THR A N 1
ATOM 815 C CA . THR A 1 106 ? 6.775 -8.220 6.383 1.00 91.06 106 THR A CA 1
ATOM 816 C C . THR A 1 106 ? 5.751 -9.027 7.171 1.00 91.06 106 THR A C 1
ATOM 818 O O . THR A 1 106 ? 4.875 -8.469 7.827 1.00 91.06 106 THR A O 1
ATOM 821 N N . GLN A 1 107 ? 5.905 -10.349 7.183 1.00 87.81 107 GLN A N 1
ATOM 822 C CA . GLN A 1 107 ? 5.145 -11.223 8.073 1.00 87.81 107 GLN A CA 1
ATOM 823 C C . GLN A 1 107 ? 5.365 -10.914 9.567 1.00 87.81 107 GLN A C 1
ATOM 825 O O . GLN A 1 107 ? 4.461 -11.139 10.366 1.00 87.81 107 GLN A O 1
ATOM 830 N N . ASP A 1 108 ? 6.539 -10.394 9.937 1.00 84.88 108 ASP A N 1
ATOM 831 C CA . ASP A 1 108 ? 6.920 -10.168 11.336 1.00 84.88 108 ASP A CA 1
ATOM 832 C C . ASP A 1 108 ? 6.498 -8.787 11.859 1.00 84.88 108 ASP A C 1
ATOM 834 O O . ASP A 1 108 ? 6.456 -8.575 13.070 1.00 84.88 108 ASP A O 1
ATOM 838 N N . GLY A 1 109 ? 6.236 -7.825 10.971 1.00 86.25 109 GLY A N 1
ATOM 839 C CA . GLY A 1 109 ? 6.146 -6.426 11.369 1.00 86.25 109 GLY A CA 1
ATOM 840 C C . GLY A 1 109 ? 5.862 -5.465 10.218 1.00 86.25 109 GLY A C 1
ATOM 841 O O . GLY A 1 109 ? 6.174 -5.752 9.060 1.00 86.25 109 GLY A O 1
ATOM 842 N N . ILE A 1 110 ? 5.360 -4.282 10.565 1.00 88.00 110 ILE A N 1
ATOM 843 C CA . ILE A 1 110 ? 5.254 -3.107 9.695 1.00 88.00 110 ILE A CA 1
ATOM 844 C C . ILE A 1 110 ? 6.102 -1.975 10.281 1.00 88.00 110 ILE A C 1
ATOM 846 O O . ILE A 1 110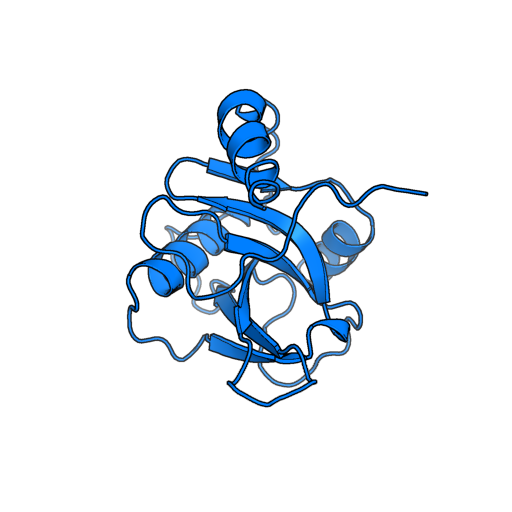 ? 6.182 -1.820 11.494 1.00 88.00 110 ILE A O 1
ATOM 850 N N . MET A 1 111 ? 6.753 -1.186 9.437 1.00 85.81 111 MET A N 1
ATOM 851 C CA . MET A 1 111 ? 7.415 0.057 9.828 1.00 85.81 111 MET A CA 1
ATOM 852 C C . MET A 1 111 ? 7.072 1.127 8.814 1.00 85.81 111 MET A C 1
ATOM 854 O O . MET A 1 111 ? 7.095 0.864 7.616 1.00 85.81 111 MET A O 1
ATOM 858 N N . PHE A 1 112 ? 6.799 2.333 9.280 1.00 84.00 112 PHE A N 1
ATOM 859 C CA . PHE A 1 112 ? 6.639 3.488 8.415 1.00 84.00 112 PHE A CA 1
ATOM 860 C C . PHE A 1 112 ? 7.135 4.741 9.119 1.00 84.00 112 PHE A C 1
ATOM 862 O O . PHE A 1 112 ? 7.240 4.794 10.346 1.00 84.00 112 PHE A O 1
ATOM 869 N N . GLU A 1 113 ? 7.498 5.728 8.318 1.00 78.06 113 GLU A N 1
ATOM 870 C CA . GLU A 1 113 ? 7.833 7.059 8.788 1.00 78.06 113 GLU A CA 1
ATOM 871 C C . GLU A 1 113 ? 6.561 7.885 8.953 1.00 78.06 113 GLU A C 1
ATOM 873 O O . GLU A 1 113 ? 5.650 7.836 8.127 1.00 78.06 113 GLU A O 1
ATOM 878 N N . ASP A 1 114 ? 6.513 8.670 10.027 1.00 78.25 114 ASP A N 1
ATOM 879 C CA . ASP A 1 114 ? 5.512 9.718 10.174 1.00 78.25 114 ASP A CA 1
ATOM 880 C C . ASP A 1 114 ? 5.891 10.893 9.259 1.00 78.25 114 ASP A C 1
ATOM 882 O O . ASP A 1 114 ? 6.592 11.823 9.665 1.00 78.25 114 ASP A O 1
ATOM 886 N N . CYS A 1 115 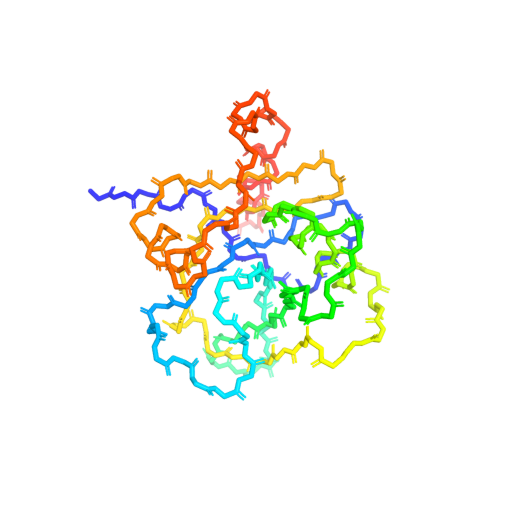? 5.519 10.786 7.981 1.00 81.88 115 CYS A N 1
ATOM 887 C CA . CYS A 1 115 ? 5.814 11.778 6.952 1.00 81.88 115 CYS A CA 1
ATOM 888 C C . CYS A 1 115 ? 4.551 12.521 6.472 1.00 81.88 115 CYS A C 1
ATOM 890 O O . CYS A 1 115 ? 3.436 11.991 6.568 1.00 81.88 115 CYS A O 1
ATOM 892 N N . PRO A 1 116 ? 4.700 13.743 5.918 1.00 87.50 116 PRO A N 1
ATOM 893 C CA . PRO A 1 116 ? 3.569 14.539 5.442 1.00 87.50 116 PRO A CA 1
ATOM 894 C C . PRO A 1 116 ? 2.695 13.827 4.406 1.00 87.50 116 PRO A C 1
ATOM 896 O O . PRO A 1 116 ? 1.479 13.991 4.429 1.00 87.50 116 PRO A O 1
ATOM 899 N N . GLU A 1 117 ? 3.285 13.027 3.517 1.00 90.00 117 GLU A N 1
ATOM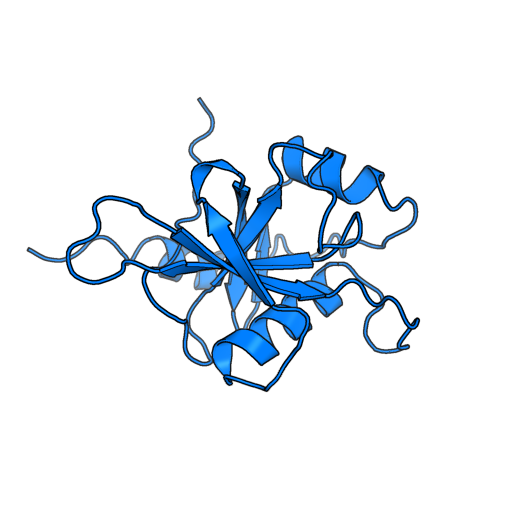 900 C CA . GLU A 1 117 ? 2.572 12.300 2.466 1.00 90.00 117 GLU A CA 1
ATOM 901 C C . GLU A 1 117 ? 1.660 11.215 3.045 1.00 90.00 117 GLU A C 1
ATOM 903 O O . GLU A 1 117 ? 0.495 11.110 2.654 1.00 90.00 117 GLU A O 1
ATOM 908 N N . LEU A 1 118 ? 2.157 10.447 4.023 1.00 88.50 118 LEU A N 1
ATOM 909 C CA . LEU A 1 118 ? 1.350 9.449 4.722 1.00 88.50 118 LEU A CA 1
ATOM 910 C C . LEU A 1 118 ? 0.211 10.119 5.496 1.00 88.50 118 LEU A C 1
ATOM 912 O O . LEU A 1 118 ? -0.938 9.702 5.373 1.00 88.50 118 LEU A O 1
ATOM 916 N N . GLN A 1 119 ? 0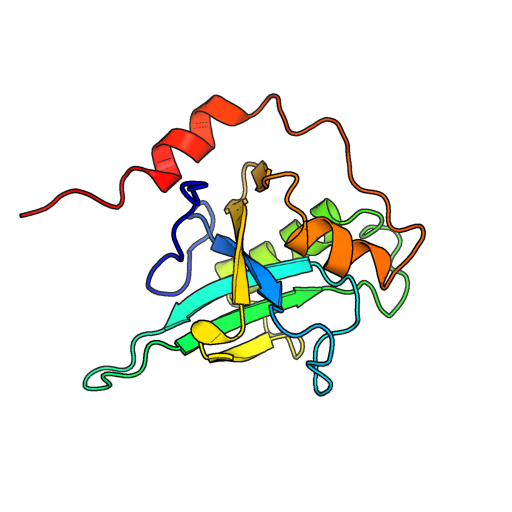.502 11.194 6.232 1.00 88.44 119 GLN A N 1
ATOM 917 C CA . GLN A 1 119 ? -0.520 11.939 6.971 1.00 88.44 119 GLN A CA 1
ATOM 918 C C . GLN A 1 119 ? -1.589 12.520 6.039 1.00 88.44 119 GLN A C 1
ATOM 920 O O . GLN A 1 119 ? -2.784 12.399 6.308 1.00 88.44 119 GLN A O 1
ATOM 925 N N . ALA A 1 120 ? -1.186 13.113 4.913 1.00 89.69 120 ALA A N 1
ATOM 926 C CA . ALA A 1 120 ? -2.114 13.650 3.926 1.00 89.69 120 ALA A CA 1
ATOM 927 C C . ALA A 1 120 ? -3.022 12.557 3.343 1.00 89.69 120 ALA A C 1
ATOM 929 O O . ALA A 1 120 ? -4.230 12.766 3.241 1.00 89.69 120 ALA A O 1
ATOM 930 N N . TRP A 1 121 ? -2.467 11.382 3.029 1.00 90.88 121 TRP A N 1
ATOM 931 C CA . TRP A 1 121 ? -3.230 10.237 2.534 1.00 90.88 121 TRP A CA 1
ATOM 932 C C . TRP A 1 121 ? -4.235 9.704 3.565 1.00 90.88 121 TRP A C 1
ATOM 934 O O . TRP A 1 121 ? -5.401 9.474 3.236 1.00 90.88 121 TRP A O 1
ATOM 944 N N . LEU A 1 122 ? -3.813 9.552 4.824 1.00 88.12 122 LEU A N 1
ATOM 945 C CA . LEU A 1 122 ? -4.671 9.080 5.915 1.00 88.12 122 LEU A CA 1
ATOM 946 C C . LEU A 1 122 ? -5.793 10.073 6.245 1.00 88.12 122 LEU A C 1
ATOM 948 O O . LEU A 1 122 ? -6.922 9.661 6.510 1.00 88.12 122 LEU A O 1
ATOM 952 N N . ASN A 1 123 ? -5.525 11.377 6.153 1.00 88.88 123 ASN A N 1
ATOM 953 C CA . ASN A 1 123 ? -6.514 12.425 6.416 1.00 88.88 123 ASN A CA 1
ATOM 954 C C . ASN A 1 123 ? -7.687 12.435 5.426 1.00 88.88 123 ASN A C 1
ATOM 956 O O . ASN A 1 123 ? -8.749 12.968 5.750 1.00 88.88 123 ASN A O 1
ATOM 960 N N . LEU A 1 124 ? -7.546 11.815 4.250 1.00 86.25 124 LEU A N 1
ATOM 961 C CA . LEU A 1 124 ? -8.665 11.633 3.322 1.00 86.25 124 LEU A CA 1
ATOM 962 C C . LEU A 1 124 ? -9.718 10.647 3.851 1.00 86.25 124 LEU A C 1
ATOM 964 O O . LEU A 1 124 ? -10.854 10.647 3.375 1.00 86.25 124 LEU A O 1
ATOM 968 N N . ARG A 1 125 ? -9.362 9.826 4.846 1.00 83.19 125 ARG A N 1
ATOM 969 C CA . ARG A 1 125 ? -10.275 8.941 5.569 1.00 83.19 125 ARG A CA 1
ATOM 970 C C . ARG A 1 125 ? -10.204 9.227 7.074 1.00 83.19 125 ARG A C 1
ATOM 972 O O . ARG A 1 125 ? -9.583 8.471 7.828 1.00 83.19 125 ARG A O 1
ATOM 979 N N . PRO A 1 126 ? -10.850 10.313 7.531 1.00 73.00 126 PRO A N 1
ATOM 980 C CA . PRO A 1 126 ? -10.795 10.706 8.929 1.00 73.00 126 PRO A CA 1
ATOM 981 C C . PRO A 1 126 ? -11.362 9.606 9.833 1.00 73.00 126 PRO A C 1
ATOM 983 O O . PRO A 1 126 ? -12.366 8.969 9.513 1.00 73.00 126 PRO A O 1
ATOM 986 N N . GLY A 1 127 ? -10.709 9.393 10.976 1.00 74.00 127 GLY A N 1
ATOM 987 C CA . GLY A 1 127 ? -11.113 8.398 11.970 1.00 74.00 127 GLY A CA 1
ATOM 988 C C . GLY A 1 127 ? -10.539 6.994 11.763 1.00 74.00 127 GLY A C 1
ATOM 989 O O . GLY A 1 127 ? -10.850 6.121 12.567 1.00 74.00 127 GLY A O 1
ATOM 990 N N . MET A 1 128 ? -9.697 6.767 10.745 1.00 81.06 128 MET A N 1
ATOM 991 C CA . MET A 1 128 ? -8.915 5.532 10.626 1.00 81.06 128 MET A CA 1
ATOM 992 C C . MET A 1 128 ? -7.895 5.434 11.777 1.00 81.06 128 MET A C 1
ATOM 994 O O . MET A 1 128 ? -7.012 6.290 11.869 1.00 81.06 128 MET A O 1
ATOM 998 N N . PRO A 1 129 ? -7.963 4.405 12.640 1.00 82.25 129 PRO A N 1
ATOM 999 C CA . PRO A 1 129 ? -6.958 4.193 13.671 1.00 82.25 129 PRO A CA 1
ATOM 1000 C C . PRO A 1 129 ? -5.606 3.797 13.065 1.00 82.25 129 PRO A C 1
ATOM 1002 O O . PRO A 1 129 ? -5.519 2.898 12.225 1.00 82.25 129 PRO A O 1
ATOM 1005 N N . VAL A 1 130 ? -4.543 4.429 13.557 1.00 81.25 130 VAL A N 1
ATOM 1006 C CA . VAL A 1 130 ? -3.148 4.025 13.345 1.00 81.25 130 VAL A CA 1
ATOM 1007 C C . VAL A 1 130 ? -2.609 3.591 14.702 1.00 81.25 130 VAL A C 1
ATOM 1009 O O . VAL A 1 130 ? -2.736 4.330 15.682 1.00 81.25 130 VAL A O 1
ATOM 1012 N N . ARG A 1 131 ? -2.051 2.384 14.804 1.00 75.50 131 ARG A N 1
ATOM 1013 C CA . ARG A 1 131 ? -1.498 1.885 16.067 1.00 75.50 131 ARG A CA 1
ATOM 1014 C C . ARG A 1 131 ? -0.193 2.624 16.364 1.00 75.50 131 ARG A C 1
ATOM 1016 O O . ARG A 1 131 ? 0.829 2.409 15.721 1.00 75.50 131 ARG A O 1
ATOM 1023 N N . SER A 1 132 ? -0.203 3.449 17.408 1.00 55.00 132 SER A N 1
ATOM 1024 C CA . SER A 1 132 ? 0.930 4.284 17.836 1.00 55.00 132 SER A CA 1
ATOM 1025 C C . SER A 1 132 ? 2.164 3.514 18.348 1.00 55.00 132 SER A C 1
ATOM 1027 O O . SER A 1 132 ? 3.179 4.128 18.664 1.00 55.00 132 SER A O 1
ATOM 1029 N N . GLU A 1 133 ? 2.111 2.183 18.461 1.00 51.28 133 GLU A N 1
ATOM 1030 C CA . GLU A 1 133 ? 3.099 1.380 19.205 1.00 51.28 133 GLU A CA 1
ATOM 1031 C C . GLU A 1 133 ? 4.195 0.700 18.369 1.00 51.28 133 GLU A C 1
ATOM 1033 O O . GLU A 1 133 ? 5.105 0.082 18.930 1.00 51.28 133 GLU A O 1
ATOM 1038 N N . ILE A 1 134 ? 4.218 0.863 17.044 1.00 50.09 134 ILE A N 1
ATOM 1039 C CA . ILE A 1 134 ? 5.209 0.184 16.186 1.00 50.09 134 ILE A CA 1
ATOM 1040 C C . ILE A 1 134 ? 6.455 1.053 15.934 1.00 50.09 134 ILE A C 1
ATOM 1042 O O . ILE A 1 134 ? 6.992 1.146 14.838 1.00 50.09 134 ILE A O 1
ATOM 1046 N N . LEU A 1 135 ? 6.970 1.682 16.994 1.00 42.03 135 LEU A N 1
ATOM 1047 C CA . LEU A 1 135 ? 8.336 2.226 17.027 1.00 42.03 135 LEU A CA 1
ATOM 1048 C C . LEU A 1 135 ? 9.327 1.265 17.713 1.00 42.03 135 LEU A C 1
ATOM 1050 O O . LEU A 1 135 ? 10.532 1.525 17.696 1.00 42.03 135 LEU A O 1
ATOM 1054 N N . SER A 1 136 ? 8.855 0.154 18.297 1.00 39.12 136 SER A N 1
ATOM 1055 C CA . SER A 1 136 ? 9.674 -0.758 19.116 1.00 39.12 136 SER A CA 1
ATOM 1056 C C . SER A 1 136 ? 10.233 -1.988 18.379 1.00 39.12 136 SER A C 1
ATOM 1058 O O . SER A 1 136 ? 11.156 -2.622 18.886 1.00 39.12 136 SER A O 1
ATOM 1060 N N . GLN A 1 137 ? 9.793 -2.291 17.149 1.00 45.31 137 GLN A N 1
ATOM 1061 C CA . GLN A 1 137 ? 10.318 -3.416 16.348 1.00 45.31 137 GLN A CA 1
ATOM 1062 C C . GLN A 1 137 ? 11.437 -3.028 15.356 1.00 45.31 137 GLN A C 1
ATOM 1064 O O . GLN A 1 137 ? 11.755 -3.759 14.418 1.00 45.31 137 GLN A O 1
ATOM 1069 N N . LYS A 1 138 ? 12.103 -1.889 15.595 1.00 46.50 138 LYS A N 1
ATOM 1070 C CA . LYS A 1 138 ? 13.135 -1.293 14.723 1.00 46.50 138 LYS A CA 1
ATOM 1071 C C . LYS A 1 138 ? 14.330 -2.198 14.377 1.00 46.50 138 LYS A C 1
ATOM 1073 O O . LYS A 1 138 ? 15.032 -1.908 13.416 1.00 46.50 138 LYS A O 1
ATOM 1078 N N . ARG A 1 139 ? 14.619 -3.266 15.134 1.00 47.25 139 ARG A N 1
ATOM 1079 C CA . ARG A 1 139 ? 15.895 -4.001 14.993 1.00 47.25 139 ARG A CA 1
ATOM 1080 C C . ARG A 1 139 ? 15.942 -5.058 13.888 1.00 47.25 139 ARG A C 1
ATOM 1082 O O . ARG A 1 139 ? 17.025 -5.273 13.361 1.00 47.25 139 ARG A O 1
ATOM 1089 N N . LYS A 1 140 ? 14.825 -5.695 13.515 1.00 46.88 140 LYS A N 1
ATOM 1090 C CA . LYS A 1 140 ? 14.847 -6.798 12.526 1.00 46.88 140 LYS A CA 1
ATOM 1091 C C . LYS A 1 140 ? 14.593 -6.310 11.094 1.00 46.88 140 LYS A C 1
ATOM 1093 O O . LYS A 1 140 ? 15.267 -6.734 10.164 1.00 46.88 140 LYS A O 1
ATOM 1098 N N . LEU A 1 141 ? 13.684 -5.350 10.929 1.00 50.44 141 LEU A N 1
ATOM 1099 C CA . LEU A 1 141 ? 13.309 -4.802 9.622 1.00 50.44 141 LEU A CA 1
ATOM 1100 C C . LEU A 1 141 ? 14.311 -3.775 9.069 1.00 50.44 141 LEU A C 1
ATOM 1102 O O . LEU A 1 141 ? 14.528 -3.742 7.861 1.00 50.44 141 LEU A O 1
ATOM 1106 N N . ALA A 1 142 ? 14.971 -2.985 9.928 1.00 50.94 142 ALA A N 1
ATOM 1107 C CA . ALA A 1 142 ? 16.004 -2.041 9.488 1.00 50.94 142 ALA A CA 1
ATOM 1108 C C . ALA A 1 142 ? 17.221 -2.750 8.868 1.00 50.94 142 ALA A C 1
ATOM 1110 O O . ALA A 1 142 ? 17.803 -2.237 7.921 1.00 50.94 142 ALA A O 1
ATOM 1111 N N . GLN A 1 143 ? 17.568 -3.950 9.352 1.00 49.41 143 GLN A N 1
ATOM 1112 C CA . GLN A 1 143 ? 18.600 -4.782 8.729 1.00 49.41 143 GLN A CA 1
ATOM 1113 C C . GLN A 1 143 ? 18.135 -5.293 7.359 1.00 49.41 143 GLN A C 1
ATOM 1115 O O . GLN A 1 143 ? 18.851 -5.129 6.379 1.00 49.41 143 GLN A O 1
ATOM 1120 N N . LEU A 1 144 ? 16.914 -5.829 7.248 1.00 47.66 144 LEU A N 1
ATOM 1121 C CA . LEU A 1 144 ? 16.389 -6.372 5.985 1.00 47.66 144 LEU A CA 1
ATOM 1122 C C . LEU A 1 144 ? 16.237 -5.318 4.874 1.00 47.66 144 LEU A C 1
ATOM 1124 O O . LEU A 1 144 ? 16.458 -5.638 3.712 1.00 47.66 144 LEU A O 1
ATOM 1128 N N . CYS A 1 145 ? 15.923 -4.063 5.217 1.00 46.84 145 CYS A N 1
ATOM 1129 C CA . CYS A 1 145 ? 15.843 -2.966 4.242 1.00 46.84 145 CYS A CA 1
ATOM 1130 C C . CYS A 1 145 ? 17.224 -2.458 3.775 1.00 46.84 145 CYS A C 1
ATOM 1132 O O . CYS A 1 145 ? 17.307 -1.795 2.747 1.00 46.84 145 CYS A O 1
ATOM 1134 N N . GLN A 1 146 ? 18.303 -2.760 4.509 1.00 48.94 146 GLN A N 1
ATOM 1135 C CA . GLN A 1 146 ? 19.674 -2.349 4.173 1.00 48.94 146 GLN A CA 1
ATOM 1136 C C . GLN A 1 146 ? 20.446 -3.397 3.348 1.00 48.94 146 GLN A C 1
ATOM 1138 O O . GLN A 1 146 ? 21.422 -3.049 2.690 1.00 48.94 146 GLN A O 1
ATOM 1143 N N . TYR A 1 147 ? 20.009 -4.663 3.327 1.00 40.47 147 TYR A N 1
ATOM 1144 C CA . TYR A 1 147 ? 20.727 -5.776 2.678 1.00 40.47 147 TYR A CA 1
ATOM 1145 C C . TYR A 1 147 ? 20.532 -5.902 1.148 1.00 40.47 147 TYR A C 1
ATOM 1147 O O . TYR A 1 147 ? 20.922 -6.909 0.568 1.00 40.47 147 TYR A O 1
ATOM 1155 N N . GLY A 1 148 ? 19.993 -4.881 0.469 1.00 39.84 148 GLY A N 1
ATOM 1156 C CA . GLY A 1 148 ? 19.984 -4.799 -1.004 1.00 39.84 148 GLY A CA 1
ATOM 1157 C C . GLY A 1 148 ? 21.320 -4.361 -1.628 1.00 39.84 148 GLY A C 1
ATOM 1158 O O . GLY A 1 148 ? 21.470 -4.397 -2.846 1.00 39.84 148 GLY A O 1
ATOM 1159 N N . HIS A 1 149 ? 22.297 -3.954 -0.811 1.00 38.16 149 HIS A N 1
ATOM 1160 C CA . HIS A 1 149 ? 23.665 -3.669 -1.243 1.00 38.16 149 HIS A CA 1
ATOM 1161 C C . HIS A 1 149 ? 24.578 -4.837 -0.875 1.00 38.16 149 HIS A C 1
ATOM 1163 O O . HIS A 1 149 ? 24.988 -4.924 0.279 1.00 38.16 149 HIS A O 1
ATOM 1169 N N . ASN A 1 150 ? 24.820 -5.726 -1.842 1.00 34.47 150 ASN A N 1
ATOM 1170 C CA . ASN A 1 150 ? 25.946 -6.665 -2.021 1.00 34.47 150 ASN A CA 1
ATOM 1171 C C . ASN A 1 150 ? 25.424 -7.723 -3.019 1.00 34.47 150 ASN A C 1
ATOM 1173 O O . ASN A 1 150 ? 24.423 -8.368 -2.729 1.00 34.47 150 ASN A O 1
ATOM 1177 N N . GLU A 1 151 ? 25.944 -7.942 -4.227 1.00 30.66 151 GLU A N 1
ATOM 1178 C CA . GLU A 1 151 ? 27.296 -7.834 -4.807 1.00 30.66 151 GLU A CA 1
ATOM 1179 C C . GLU A 1 151 ? 27.175 -7.897 -6.357 1.00 30.66 151 GLU A C 1
ATOM 1181 O O . GLU A 1 151 ? 26.071 -8.175 -6.845 1.00 30.66 151 GLU A O 1
ATOM 1186 N N . PRO A 1 152 ? 28.262 -7.826 -7.154 1.00 36.62 152 PRO A N 1
ATOM 1187 C CA . PRO A 1 152 ? 29.598 -7.265 -6.923 1.00 36.62 152 PRO A CA 1
ATOM 1188 C C . PRO A 1 152 ? 29.869 -5.971 -7.717 1.00 36.62 152 PRO A C 1
ATOM 1190 O O . PRO A 1 152 ? 29.205 -5.729 -8.752 1.00 36.62 152 PRO A O 1
#

Foldseek 3Di:
DDDQLFDAAADQAAAQAKWFWKFFPDLVPPDAADFQWTKTWHWYDDVPDPFIKIKIATFDCPVVDPQQQANVSGNVVSSVCRNVVPDDPRMDIGGPVRIDGFWMDHPVDTDGDPDPRSVVRNVVPPPHDHPPPRPPVCPPVSVSRPPPDDDD

Radius of gyration: 14.73 Å; chains: 1; bounding box: 47×32×41 Å

pLDDT: mean 80.05, std 18.11, range [30.66, 96.88]

Secondary structure (DSSP, 8-state):
---------BSPPPTTS-EEEEEESSTT--SS--TT-EEEEEEEE-TT-S-EEEEEEEE--TT--TT--SHHHHHHHHHHHHHHT---SSEEEEEGGGEEEEEEE-SS-EEE---HHHHHHHHTSTT----TTTTS-HHHHHHHHHTT----